Protein AF-A0A932A5A0-F1 (afdb_monomer_lite)

Structure (mmCIF, N/CA/C/O backbone):
data_AF-A0A932A5A0-F1
#
_entry.id   AF-A0A932A5A0-F1
#
loop_
_atom_site.group_PDB
_atom_site.id
_atom_site.type_symbol
_atom_site.label_atom_id
_atom_site.label_alt_id
_atom_site.label_comp_id
_atom_site.label_asym_id
_atom_site.label_entity_id
_atom_site.label_seq_id
_atom_site.pdbx_PDB_ins_code
_atom_site.Cartn_x
_atom_site.Cartn_y
_atom_site.Cartn_z
_atom_site.occupancy
_atom_site.B_iso_or_equiv
_atom_site.auth_seq_id
_atom_site.auth_comp_id
_atom_site.auth_asym_id
_atom_site.auth_atom_id
_atom_site.pdbx_PDB_model_num
ATOM 1 N N . MET A 1 1 ? 0.356 -10.708 10.926 1.00 47.56 1 MET A N 1
ATOM 2 C CA . MET A 1 1 ? -0.670 -10.478 9.879 1.00 47.56 1 MET A CA 1
ATOM 3 C C . MET A 1 1 ? -2.000 -11.200 10.121 1.00 47.56 1 MET A C 1
ATOM 5 O O . MET A 1 1 ? -3.021 -10.603 9.826 1.00 47.56 1 MET A O 1
ATOM 9 N N . LYS A 1 2 ? -2.048 -12.402 10.728 1.00 44.28 2 LYS A N 1
ATOM 10 C CA . LYS A 1 2 ? -3.295 -13.175 10.979 1.00 44.28 2 LYS A CA 1
ATOM 11 C C . LYS A 1 2 ? -4.363 -12.531 11.901 1.00 44.28 2 LYS A C 1
ATOM 13 O O . LYS A 1 2 ? -5.378 -13.164 12.152 1.00 44.28 2 LYS A O 1
ATOM 18 N N . ARG A 1 3 ? -4.156 -11.314 12.423 1.00 61.91 3 ARG A N 1
ATOM 19 C CA . ARG A 1 3 ? -5.074 -10.666 13.384 1.00 61.91 3 ARG A CA 1
ATOM 20 C C . ARG A 1 3 ? -6.010 -9.623 12.771 1.00 61.91 3 ARG A C 1
ATOM 22 O O . ARG A 1 3 ? -7.095 -9.451 13.297 1.00 61.91 3 ARG A O 1
ATOM 29 N N . ILE A 1 4 ? -5.654 -8.989 11.650 1.00 74.75 4 ILE A N 1
ATOM 30 C CA . ILE A 1 4 ? -6.490 -7.914 11.088 1.00 74.75 4 ILE A CA 1
ATOM 31 C C . ILE A 1 4 ? -7.761 -8.442 10.411 1.00 74.75 4 ILE A C 1
ATOM 33 O O . ILE A 1 4 ? -8.813 -7.829 10.519 1.00 74.75 4 ILE A O 1
ATOM 37 N N . VAL A 1 5 ? -7.687 -9.597 9.744 1.00 74.69 5 VAL A N 1
ATOM 38 C CA . VAL A 1 5 ? -8.834 -10.167 9.016 1.00 74.69 5 VAL A CA 1
ATOM 39 C C . VAL A 1 5 ? -9.977 -10.552 9.965 1.00 74.69 5 VAL A C 1
ATOM 41 O O . VAL A 1 5 ? -11.106 -10.149 9.696 1.00 74.69 5 VAL A O 1
ATOM 44 N N . PRO A 1 6 ? -9.726 -11.254 11.093 1.00 75.50 6 PRO A N 1
ATOM 45 C CA . PRO A 1 6 ? -10.765 -11.492 12.093 1.00 75.50 6 PRO A CA 1
ATOM 46 C C . PRO A 1 6 ? -11.366 -10.203 12.656 1.00 75.50 6 PRO A C 1
ATOM 48 O O . PRO A 1 6 ? -12.583 -10.124 12.769 1.00 75.50 6 PRO A O 1
ATOM 51 N N . LEU A 1 7 ? -10.537 -9.190 12.946 1.00 78.06 7 LEU A N 1
ATOM 52 C CA . LEU A 1 7 ? -11.011 -7.903 13.459 1.00 78.06 7 LEU A CA 1
ATOM 53 C C . LEU A 1 7 ? -11.941 -7.237 12.446 1.00 78.06 7 LEU A C 1
ATOM 55 O O . LEU A 1 7 ? -13.114 -7.037 12.727 1.00 78.06 7 LEU A O 1
ATOM 59 N N . LEU A 1 8 ? -11.470 -6.995 11.222 1.00 81.12 8 LEU A N 1
ATOM 60 C CA . LEU A 1 8 ? -12.246 -6.288 10.202 1.00 81.12 8 LEU A CA 1
ATOM 61 C C . LEU A 1 8 ? -13.529 -7.025 9.771 1.00 81.12 8 LEU A C 1
ATOM 63 O O . LEU A 1 8 ? -14.416 -6.385 9.202 1.00 81.12 8 LEU A O 1
ATOM 67 N N . ASN A 1 9 ? -13.647 -8.332 10.026 1.00 80.12 9 ASN A N 1
ATOM 68 C CA . ASN A 1 9 ? -14.864 -9.111 9.775 1.00 80.12 9 ASN A CA 1
ATOM 69 C C . ASN A 1 9 ? -15.941 -8.956 10.860 1.00 80.12 9 ASN A C 1
ATOM 71 O O . ASN A 1 9 ? -17.089 -9.321 10.605 1.00 80.12 9 ASN A O 1
ATOM 75 N N . ASN A 1 10 ? -15.620 -8.397 12.029 1.00 77.38 10 ASN A N 1
ATOM 76 C CA . ASN A 1 10 ? -16.625 -8.129 13.052 1.00 77.38 10 ASN A CA 1
ATOM 77 C C . ASN A 1 10 ? -17.622 -7.058 12.581 1.00 77.38 10 ASN A C 1
ATOM 79 O O . ASN A 1 10 ? -17.273 -6.091 11.890 1.00 77.38 10 ASN A O 1
ATOM 83 N N . THR A 1 11 ? -18.889 -7.257 12.947 1.00 68.38 11 THR A N 1
ATOM 84 C CA . THR A 1 11 ? -19.993 -6.326 12.670 1.00 68.38 11 THR A CA 1
ATOM 85 C C . THR A 1 11 ? -19.933 -5.086 13.552 1.00 68.38 11 THR A C 1
ATOM 87 O O . THR A 1 11 ? -20.318 -4.010 13.107 1.00 68.38 11 THR A O 1
ATOM 90 N N . GLU A 1 12 ? -19.402 -5.226 14.766 1.00 79.88 12 GLU A N 1
ATOM 91 C CA . GLU A 1 12 ? -19.165 -4.133 15.704 1.00 79.88 12 GLU A CA 1
ATOM 92 C C . GLU A 1 12 ? -17.700 -4.171 16.141 1.00 79.88 12 GLU A C 1
ATOM 94 O O . GLU A 1 12 ? -17.228 -5.178 16.668 1.00 79.88 12 GLU A O 1
ATOM 99 N N . LEU A 1 13 ? -16.973 -3.087 15.872 1.00 82.38 13 LEU A N 1
ATOM 100 C CA . LEU A 1 13 ? -15.586 -2.913 16.288 1.00 82.38 13 LEU A CA 1
ATOM 101 C C . LEU A 1 13 ? -15.539 -2.031 17.531 1.00 82.38 13 LEU A C 1
ATOM 103 O O . LEU A 1 13 ? -16.124 -0.945 17.553 1.00 82.38 13 LEU A O 1
ATOM 107 N N . THR A 1 14 ? -14.812 -2.474 18.552 1.00 84.12 14 THR A N 1
ATOM 108 C CA . THR A 1 14 ? -14.466 -1.605 19.677 1.00 84.12 14 THR A CA 1
ATOM 109 C C . THR A 1 14 ? -13.405 -0.581 19.257 1.00 84.12 14 THR A C 1
ATOM 111 O O . THR A 1 14 ? -12.731 -0.733 18.239 1.00 84.12 14 THR A O 1
ATOM 114 N N . GLU A 1 15 ? -13.219 0.476 20.053 1.00 79.44 15 GLU A N 1
ATOM 115 C CA . GLU A 1 15 ? -12.146 1.462 19.833 1.00 79.44 15 GLU A CA 1
ATOM 116 C C . GLU A 1 15 ? -10.760 0.786 19.778 1.00 79.44 15 GLU A C 1
ATOM 118 O O . GLU A 1 15 ? -9.928 1.145 18.948 1.00 79.44 15 GLU A O 1
ATOM 123 N N . GLU A 1 16 ? -10.537 -0.234 20.611 1.00 81.56 16 GLU A N 1
ATOM 124 C CA . GLU A 1 16 ? -9.305 -1.030 20.627 1.00 81.56 16 GLU A CA 1
ATOM 125 C C . GLU A 1 16 ? -9.131 -1.828 19.328 1.00 81.56 16 GLU A C 1
ATOM 127 O O . GLU A 1 16 ? -8.065 -1.769 18.716 1.00 81.56 16 GLU A O 1
ATOM 132 N N . ASP A 1 17 ? -10.195 -2.469 18.833 1.00 84.19 17 ASP A N 1
ATOM 133 C CA . ASP A 1 17 ? -10.149 -3.205 17.564 1.00 84.19 17 ASP A CA 1
ATOM 134 C C . ASP A 1 17 ? -9.846 -2.285 16.370 1.00 84.19 17 ASP A C 1
ATOM 136 O O . ASP A 1 17 ? -9.133 -2.671 15.436 1.00 84.19 17 ASP A O 1
ATOM 140 N N . ILE A 1 18 ? -10.378 -1.056 16.389 1.00 86.12 18 ILE A N 1
ATOM 141 C CA . ILE A 1 18 ? -10.114 -0.047 15.357 1.00 86.12 18 ILE A CA 1
ATOM 142 C C . ILE A 1 18 ? -8.641 0.363 15.388 1.00 86.12 18 ILE A C 1
ATOM 144 O O . ILE A 1 18 ? -7.982 0.374 14.346 1.00 86.12 18 ILE A O 1
ATOM 148 N N . VAL A 1 19 ? -8.110 0.678 16.569 1.00 84.25 19 VAL A N 1
ATOM 149 C CA . VAL A 1 19 ? -6.699 1.044 16.756 1.00 84.25 19 VAL A CA 1
ATOM 150 C C . VAL A 1 19 ? -5.777 -0.076 16.277 1.00 84.25 19 VAL A C 1
ATOM 152 O O . VAL A 1 19 ? -4.862 0.174 15.486 1.00 84.25 19 VAL A O 1
ATOM 155 N N . ASP A 1 20 ? -6.043 -1.313 16.692 1.00 84.44 20 ASP A N 1
ATOM 156 C CA . ASP A 1 20 ? -5.257 -2.483 16.302 1.00 84.44 20 ASP A CA 1
ATOM 157 C C . ASP A 1 20 ? -5.305 -2.725 14.791 1.00 84.44 20 ASP A C 1
ATOM 159 O O . ASP A 1 20 ? -4.286 -3.061 14.169 1.00 84.44 20 ASP A O 1
ATOM 163 N N . SER A 1 21 ? -6.467 -2.497 14.175 1.00 88.62 21 SER A N 1
ATOM 164 C CA . SER A 1 21 ? -6.633 -2.563 12.723 1.00 88.62 21 SER A CA 1
ATOM 165 C C . SER A 1 21 ? -5.807 -1.487 12.018 1.00 88.62 21 SER A C 1
ATOM 167 O O . SER A 1 21 ? -5.066 -1.797 11.082 1.00 88.62 21 SER A O 1
ATOM 169 N N . LEU A 1 22 ? -5.857 -0.241 12.495 1.00 88.94 22 LEU A N 1
ATOM 170 C CA . LEU A 1 22 ? -5.085 0.869 11.937 1.00 88.94 22 LEU A CA 1
ATOM 171 C C . LEU A 1 22 ? -3.573 0.627 12.027 1.00 88.94 22 LEU A C 1
ATOM 173 O O . LEU A 1 22 ? -2.863 0.810 11.034 1.00 88.94 22 LEU A O 1
ATOM 177 N N . ILE A 1 23 ? -3.070 0.188 13.183 1.00 87.50 23 ILE A N 1
ATOM 178 C CA . ILE A 1 23 ? -1.650 -0.152 13.366 1.00 87.50 23 ILE A CA 1
ATOM 179 C C . ILE A 1 23 ? -1.263 -1.299 12.427 1.00 87.50 23 ILE A C 1
ATOM 181 O O . ILE A 1 23 ? -0.230 -1.235 11.755 1.00 87.50 23 ILE A O 1
ATOM 185 N N . SER A 1 24 ? -2.109 -2.325 12.330 1.00 88.94 24 SER A N 1
ATOM 186 C CA . SER A 1 24 ? -1.862 -3.480 11.467 1.00 88.94 24 SER A CA 1
ATOM 187 C C . SER A 1 24 ? -1.765 -3.097 9.987 1.00 88.94 24 SER A C 1
ATOM 189 O O . SER A 1 24 ? -0.856 -3.583 9.313 1.00 88.94 24 SER A O 1
ATOM 191 N N . LEU A 1 25 ? -2.626 -2.202 9.483 1.00 91.00 25 LEU A N 1
ATOM 192 C CA . LEU A 1 25 ? -2.541 -1.694 8.102 1.00 91.00 25 LEU A CA 1
AT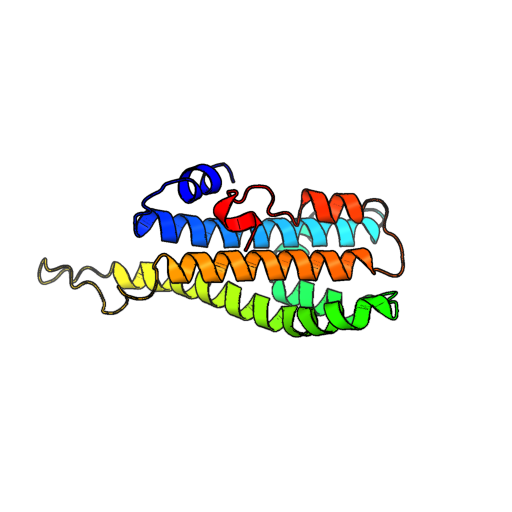OM 193 C C . LEU A 1 25 ? -1.193 -1.020 7.828 1.00 91.00 25 LEU A C 1
ATOM 195 O O . LEU A 1 25 ? -0.574 -1.261 6.792 1.00 91.00 25 LEU A O 1
ATOM 199 N N . HIS A 1 26 ? -0.708 -0.214 8.775 1.00 90.69 26 HIS A N 1
ATOM 200 C CA . HIS A 1 26 ? 0.580 0.462 8.643 1.00 90.69 26 HIS A CA 1
ATOM 201 C C . HIS A 1 26 ? 1.749 -0.518 8.617 1.00 90.69 26 HIS A C 1
ATOM 203 O O . HIS A 1 26 ? 2.624 -0.393 7.763 1.00 90.69 26 HIS A O 1
ATOM 209 N N . LEU A 1 27 ? 1.747 -1.507 9.513 1.00 89.12 27 LEU A N 1
ATOM 210 C CA . LEU A 1 27 ? 2.784 -2.539 9.552 1.00 89.12 27 LEU A CA 1
ATOM 211 C C . LEU A 1 27 ? 2.807 -3.372 8.269 1.00 89.12 27 LEU A C 1
ATOM 213 O O . LEU A 1 27 ? 3.889 -3.685 7.771 1.00 89.12 27 LEU A O 1
ATOM 217 N N . ILE A 1 28 ? 1.633 -3.722 7.736 1.00 90.81 28 ILE A N 1
ATOM 218 C CA . ILE A 1 28 ? 1.514 -4.454 6.470 1.00 90.81 28 ILE A CA 1
ATOM 219 C C . ILE A 1 28 ? 2.091 -3.620 5.327 1.00 90.81 28 ILE A C 1
ATOM 221 O O . ILE A 1 28 ? 2.949 -4.127 4.606 1.00 90.81 28 ILE A O 1
ATOM 225 N N . LEU A 1 29 ? 1.692 -2.347 5.198 1.00 92.06 29 LEU A N 1
ATOM 226 C CA . LEU A 1 29 ? 2.212 -1.474 4.144 1.00 92.06 29 LEU A CA 1
ATOM 227 C C . LEU A 1 29 ? 3.732 -1.327 4.243 1.00 92.06 29 LEU A C 1
ATOM 229 O O . LEU A 1 29 ? 4.439 -1.515 3.261 1.00 92.06 29 LEU A O 1
ATOM 233 N N . GLU A 1 30 ? 4.241 -1.003 5.429 1.00 90.56 30 GLU A N 1
ATOM 234 C CA . GLU A 1 30 ? 5.667 -0.769 5.658 1.00 90.56 30 GLU A CA 1
ATOM 235 C C . GLU A 1 30 ? 6.500 -2.023 5.365 1.00 90.56 30 GLU A C 1
ATOM 237 O O . GLU A 1 30 ? 7.514 -1.946 4.670 1.00 90.56 30 GLU A O 1
ATOM 242 N N . SER A 1 31 ? 6.037 -3.189 5.824 1.00 89.12 31 SER A N 1
ATOM 243 C CA . SER A 1 31 ? 6.703 -4.469 5.557 1.00 89.12 31 SER A CA 1
ATOM 244 C C . SER A 1 31 ? 6.683 -4.817 4.069 1.00 89.12 31 SER A C 1
ATOM 246 O O . SER A 1 31 ? 7.713 -5.214 3.528 1.00 89.12 31 SER A O 1
ATOM 248 N N . GLY A 1 32 ? 5.537 -4.636 3.404 1.00 89.56 32 GLY A N 1
ATOM 249 C CA . GLY A 1 32 ? 5.372 -4.893 1.973 1.00 89.56 32 GLY A CA 1
ATOM 250 C C . GLY A 1 32 ? 6.257 -3.993 1.113 1.00 89.56 32 GLY A C 1
ATOM 251 O O . GLY A 1 32 ? 7.009 -4.476 0.269 1.00 89.56 32 GLY A O 1
ATOM 252 N N . MET A 1 33 ? 6.263 -2.689 1.395 1.00 90.88 33 MET A N 1
ATOM 253 C CA . MET A 1 33 ? 7.123 -1.718 0.711 1.00 90.88 33 MET A CA 1
ATOM 254 C C . MET A 1 33 ? 8.609 -2.024 0.924 1.00 90.88 33 MET A C 1
ATOM 256 O O . MET A 1 33 ? 9.390 -1.977 -0.023 1.00 90.88 33 MET A O 1
ATOM 260 N N . ASN A 1 34 ? 9.020 -2.367 2.149 1.00 89.38 34 ASN A N 1
ATOM 261 C CA . ASN A 1 34 ? 10.411 -2.730 2.424 1.00 89.38 34 ASN A CA 1
ATOM 262 C C . ASN A 1 34 ? 10.823 -4.009 1.690 1.00 89.38 34 ASN A C 1
ATOM 264 O O . ASN A 1 34 ? 11.900 -4.037 1.097 1.00 89.38 34 ASN A O 1
ATOM 268 N N . ALA A 1 35 ? 9.973 -5.038 1.685 1.00 87.25 35 ALA A N 1
ATOM 269 C CA . ALA A 1 35 ? 10.228 -6.261 0.932 1.00 87.25 35 ALA A CA 1
ATOM 270 C C . ALA A 1 35 ? 10.365 -5.973 -0.571 1.00 87.25 35 ALA A C 1
ATOM 272 O O . ALA A 1 35 ? 11.349 -6.392 -1.177 1.00 87.25 35 ALA A O 1
ATOM 273 N N . PHE A 1 36 ? 9.462 -5.165 -1.137 1.00 88.06 36 PHE A N 1
ATOM 274 C CA . PHE A 1 36 ? 9.555 -4.708 -2.523 1.00 88.06 36 PHE A CA 1
ATOM 275 C C . PHE A 1 36 ? 10.908 -4.044 -2.824 1.00 88.06 36 PHE A C 1
ATOM 277 O O . PHE A 1 36 ? 11.588 -4.444 -3.766 1.00 88.06 36 PHE A O 1
ATOM 284 N N . PHE A 1 37 ? 11.345 -3.073 -2.015 1.00 87.75 37 PHE A N 1
ATOM 285 C CA . PHE A 1 37 ? 12.619 -2.392 -2.266 1.00 87.75 37 PHE A CA 1
ATOM 286 C C . PHE A 1 37 ? 13.837 -3.309 -2.107 1.00 87.75 37 PHE A C 1
ATOM 288 O O . PHE A 1 37 ? 14.825 -3.120 -2.816 1.00 87.75 37 PHE A O 1
ATOM 295 N N . ARG A 1 38 ? 13.796 -4.298 -1.205 1.00 85.56 38 ARG A N 1
ATOM 296 C CA . ARG A 1 38 ? 14.886 -5.281 -1.077 1.00 85.56 38 ARG A CA 1
ATOM 297 C C . ARG A 1 38 ? 15.034 -6.104 -2.347 1.00 85.56 38 ARG A C 1
ATOM 299 O O . ARG A 1 38 ? 16.152 -6.259 -2.830 1.00 85.56 38 ARG A O 1
ATOM 306 N N . GLU A 1 39 ? 13.927 -6.588 -2.899 1.00 82.88 39 GLU A N 1
ATOM 307 C CA . GLU A 1 39 ? 13.955 -7.335 -4.158 1.00 82.88 39 GLU A CA 1
ATOM 308 C C . GLU A 1 39 ? 14.384 -6.436 -5.325 1.00 82.88 39 GLU A C 1
ATOM 310 O O . GLU A 1 39 ? 15.240 -6.819 -6.116 1.00 82.88 39 GLU A O 1
ATOM 315 N N . LEU A 1 40 ? 13.929 -5.179 -5.347 1.00 81.12 40 LEU A N 1
ATOM 316 C CA . LEU A 1 40 ? 14.357 -4.190 -6.339 1.00 81.12 40 LEU A CA 1
ATOM 317 C C . LEU A 1 40 ? 15.884 -3.979 -6.355 1.00 81.12 40 LEU A C 1
ATOM 319 O O . LEU A 1 40 ? 16.472 -3.820 -7.425 1.00 81.12 40 LEU A O 1
ATOM 323 N N . VAL A 1 41 ? 16.519 -3.966 -5.177 1.00 81.06 41 VAL A N 1
ATOM 324 C CA . VAL A 1 41 ? 17.982 -3.863 -5.017 1.00 81.06 41 VAL A CA 1
ATOM 325 C C . VAL A 1 41 ? 18.681 -5.179 -5.356 1.00 81.06 41 VAL A C 1
ATOM 327 O O . VAL A 1 41 ? 19.764 -5.156 -5.949 1.00 81.06 41 VAL A O 1
ATOM 330 N N . ARG A 1 42 ? 18.077 -6.320 -5.002 1.00 79.25 42 ARG A N 1
ATOM 331 C CA . ARG A 1 42 ? 18.602 -7.653 -5.321 1.00 79.25 42 ARG A CA 1
ATOM 332 C C . ARG A 1 42 ? 18.716 -7.858 -6.826 1.00 79.25 42 ARG A C 1
ATOM 334 O O . ARG A 1 42 ? 19.754 -8.322 -7.280 1.00 79.25 42 ARG A O 1
ATOM 341 N N . ASP A 1 43 ? 17.734 -7.393 -7.589 1.00 73.44 43 ASP A N 1
ATOM 342 C CA . ASP A 1 43 ? 17.766 -7.428 -9.054 1.00 73.44 43 ASP A CA 1
ATOM 343 C C . ASP A 1 43 ? 18.873 -6.549 -9.668 1.00 73.44 43 ASP A C 1
ATOM 345 O O . ASP A 1 43 ? 19.131 -6.630 -10.865 1.00 73.44 43 ASP A O 1
ATOM 349 N N . HIS A 1 44 ? 19.492 -5.646 -8.898 1.00 67.25 44 HIS A N 1
ATOM 350 C CA . HIS A 1 44 ? 20.504 -4.686 -9.378 1.00 67.25 44 HIS A CA 1
ATOM 351 C C . HIS A 1 44 ? 21.923 -4.996 -8.914 1.00 67.25 44 HIS A C 1
ATOM 353 O O . HIS A 1 44 ? 22.877 -4.415 -9.429 1.00 67.25 44 HIS A O 1
ATOM 359 N N . SER A 1 45 ? 22.077 -5.894 -7.944 1.00 61.44 45 SER A N 1
ATOM 360 C CA . SER A 1 45 ? 23.351 -6.133 -7.273 1.00 61.44 45 SER A CA 1
ATOM 361 C C . SER A 1 45 ? 23.715 -7.605 -7.403 1.00 61.44 45 SER A C 1
ATOM 363 O O . SER A 1 45 ? 22.952 -8.466 -6.985 1.00 61.44 45 SER A O 1
ATOM 365 N N . PHE A 1 46 ? 24.903 -7.915 -7.926 1.00 53.31 46 PHE A N 1
ATOM 366 C CA . PHE A 1 46 ? 25.337 -9.300 -8.182 1.00 53.31 46 PHE A CA 1
ATOM 367 C C . PHE A 1 46 ? 25.571 -10.154 -6.914 1.00 53.31 46 PHE A C 1
ATOM 369 O O . PHE A 1 46 ? 25.917 -11.324 -7.011 1.00 53.31 46 PHE A O 1
ATOM 376 N N . SER A 1 47 ? 25.395 -9.580 -5.724 1.00 58.16 47 SER A N 1
ATOM 377 C CA . SER A 1 47 ? 25.340 -10.247 -4.418 1.00 58.16 47 SER A CA 1
ATOM 378 C C . SER A 1 47 ? 25.134 -9.146 -3.374 1.00 58.16 47 SER A C 1
ATOM 380 O O . SER A 1 47 ? 26.123 -8.611 -2.866 1.00 58.16 47 SER A O 1
ATOM 382 N N . PRO A 1 48 ? 23.895 -8.707 -3.092 1.00 62.91 48 PRO A N 1
ATOM 383 C CA . PRO A 1 48 ? 23.687 -7.680 -2.082 1.00 62.91 48 PRO A CA 1
ATOM 384 C C . PRO A 1 48 ? 24.117 -8.229 -0.717 1.00 62.91 48 PRO A C 1
ATOM 386 O O . PRO A 1 48 ? 23.578 -9.228 -0.243 1.00 62.91 48 PRO A O 1
ATOM 389 N N . ASP A 1 49 ? 25.100 -7.579 -0.097 1.00 72.75 49 ASP A N 1
ATOM 390 C CA . ASP A 1 49 ? 25.488 -7.842 1.287 1.00 72.75 49 ASP A CA 1
ATOM 391 C C . ASP A 1 49 ? 24.259 -7.673 2.205 1.00 72.75 49 ASP A C 1
ATOM 393 O O . ASP A 1 49 ? 23.428 -6.783 1.992 1.00 72.75 49 ASP A O 1
ATOM 397 N N . LEU A 1 50 ? 24.134 -8.503 3.245 1.00 74.00 50 LEU A N 1
ATOM 398 C CA . LEU A 1 50 ? 23.092 -8.360 4.269 1.00 74.00 50 LEU A CA 1
ATOM 399 C C . LEU A 1 50 ? 23.096 -6.956 4.883 1.00 74.00 50 LEU A C 1
ATOM 401 O O . LEU A 1 50 ? 22.037 -6.440 5.255 1.00 74.00 50 LEU A O 1
ATOM 405 N N . ASP A 1 51 ? 24.264 -6.319 4.956 1.00 79.56 51 ASP A N 1
ATOM 406 C CA . ASP A 1 51 ? 24.373 -4.952 5.446 1.00 79.56 51 ASP A CA 1
ATOM 407 C C . ASP A 1 51 ? 23.692 -3.941 4.514 1.00 79.56 51 ASP A C 1
ATOM 409 O O . ASP A 1 51 ? 23.095 -2.986 5.011 1.00 79.56 51 ASP A O 1
ATOM 413 N N . ILE A 1 52 ? 23.640 -4.169 3.196 1.00 81.00 52 ILE A N 1
ATOM 414 C CA . ILE A 1 52 ? 22.883 -3.307 2.269 1.00 81.00 52 ILE A CA 1
ATOM 415 C C . ILE A 1 52 ? 21.391 -3.340 2.610 1.00 81.00 52 ILE A C 1
ATOM 417 O O . ILE A 1 52 ? 20.748 -2.292 2.631 1.00 81.00 52 ILE A O 1
ATOM 421 N N . PHE A 1 53 ? 20.830 -4.508 2.940 1.00 82.69 53 PHE A N 1
ATOM 422 C CA . PHE A 1 53 ? 19.417 -4.594 3.319 1.00 82.69 53 PHE A CA 1
ATOM 423 C C . PHE A 1 53 ? 19.123 -3.933 4.664 1.00 82.69 53 PHE A C 1
ATOM 425 O O . PHE A 1 53 ? 18.094 -3.273 4.782 1.00 82.69 53 PHE A O 1
ATOM 432 N N . LYS A 1 54 ? 20.030 -4.017 5.646 1.00 82.69 54 LYS A N 1
ATOM 433 C CA . LYS A 1 54 ? 19.876 -3.280 6.914 1.00 82.69 54 LYS A CA 1
ATOM 434 C C . LYS A 1 54 ? 19.891 -1.767 6.699 1.00 82.69 54 LYS A C 1
ATOM 436 O O . LYS A 1 54 ? 19.065 -1.058 7.273 1.00 82.69 54 LYS A O 1
ATOM 441 N N . HIS A 1 55 ? 20.805 -1.271 5.862 1.00 83.88 55 HIS A N 1
ATOM 442 C CA . HIS A 1 55 ? 20.846 0.146 5.497 1.00 83.88 55 HIS A CA 1
ATOM 443 C C . HIS A 1 55 ? 19.600 0.555 4.719 1.00 83.88 55 HIS A C 1
ATOM 445 O O . HIS A 1 55 ? 19.036 1.612 4.976 1.00 83.88 55 HIS A O 1
ATOM 451 N N . LEU A 1 56 ? 19.129 -0.291 3.804 1.00 85.75 56 LEU A N 1
ATOM 452 C CA . LEU A 1 56 ? 17.887 -0.038 3.098 1.00 85.75 56 LEU A CA 1
ATOM 453 C C . LEU A 1 56 ? 16.732 0.057 4.095 1.00 85.75 56 LEU A C 1
ATOM 455 O O . LEU A 1 56 ? 16.013 1.042 4.079 1.00 85.75 56 LEU A O 1
ATOM 459 N N . ASP A 1 57 ? 16.556 -0.911 4.990 1.00 86.25 57 ASP A N 1
ATOM 460 C CA . ASP A 1 57 ? 15.467 -0.933 5.973 1.00 86.25 57 ASP A CA 1
ATOM 461 C C . ASP A 1 57 ? 15.461 0.265 6.927 1.00 86.25 57 ASP A C 1
ATOM 463 O O . ASP A 1 57 ? 14.382 0.685 7.343 1.00 86.25 57 ASP A O 1
ATOM 467 N N . SER A 1 58 ? 16.628 0.836 7.243 1.00 86.88 58 SER A N 1
ATOM 468 C CA . SER A 1 58 ? 16.725 2.025 8.099 1.00 86.88 58 SER A CA 1
ATOM 469 C C . SER A 1 58 ? 16.218 3.300 7.417 1.00 86.88 58 SER A C 1
ATOM 471 O O . SER A 1 58 ? 15.794 4.241 8.093 1.00 86.88 58 SER A O 1
ATOM 473 N N . ILE A 1 59 ? 16.201 3.330 6.081 1.00 88.94 59 ILE A N 1
ATOM 474 C CA . ILE A 1 59 ? 15.596 4.422 5.325 1.00 88.94 59 ILE A CA 1
ATOM 475 C C . ILE A 1 59 ? 14.073 4.310 5.445 1.00 88.94 59 ILE A C 1
ATOM 477 O O . ILE A 1 59 ? 13.471 3.243 5.312 1.00 88.94 59 ILE A O 1
ATOM 481 N N . ASN A 1 60 ? 13.416 5.443 5.654 1.00 88.50 60 ASN A N 1
ATOM 482 C CA . ASN A 1 60 ? 11.963 5.523 5.668 1.00 88.50 60 ASN A CA 1
ATOM 483 C C . ASN A 1 60 ? 11.383 5.178 4.281 1.00 88.50 60 ASN A C 1
ATOM 485 O O . ASN A 1 60 ? 11.819 5.701 3.254 1.00 88.50 60 ASN A O 1
ATOM 489 N N . PHE A 1 61 ? 10.363 4.316 4.245 1.00 87.62 61 PHE A N 1
ATOM 490 C CA . PHE A 1 61 ? 9.781 3.820 2.995 1.00 87.62 61 PHE A CA 1
ATOM 491 C C . PHE A 1 61 ? 9.213 4.936 2.097 1.00 87.62 61 PHE A C 1
ATOM 493 O O . PHE A 1 61 ? 9.214 4.785 0.878 1.00 87.62 61 PHE A O 1
ATOM 500 N N . ILE A 1 62 ? 8.773 6.072 2.658 1.00 92.38 62 ILE A N 1
ATOM 501 C CA . ILE A 1 62 ? 8.308 7.227 1.865 1.00 92.38 62 ILE A CA 1
ATOM 502 C C . ILE A 1 62 ? 9.454 7.809 1.034 1.00 92.38 62 ILE A C 1
ATOM 504 O O . ILE A 1 62 ? 9.256 8.174 -0.126 1.00 92.38 62 ILE A O 1
ATOM 508 N N . ASP A 1 63 ? 10.652 7.873 1.611 1.00 92.31 63 ASP A N 1
ATOM 509 C CA . ASP A 1 63 ? 11.822 8.438 0.943 1.00 92.31 63 ASP A CA 1
ATOM 510 C C . ASP A 1 63 ? 12.304 7.481 -0.152 1.00 92.31 63 ASP A C 1
ATOM 512 O O . ASP A 1 63 ? 12.511 7.911 -1.284 1.00 92.31 63 ASP A O 1
ATOM 516 N N . LYS A 1 64 ? 12.325 6.166 0.125 1.00 92.25 64 LYS A N 1
ATOM 517 C CA . LYS A 1 64 ? 12.567 5.132 -0.903 1.00 92.25 64 LYS A CA 1
ATOM 518 C C . LYS A 1 64 ? 11.576 5.231 -2.056 1.00 92.25 64 LYS A C 1
ATOM 520 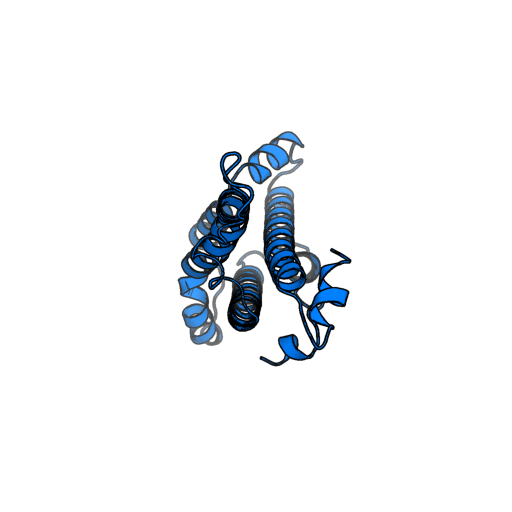O O . LYS A 1 64 ? 11.969 5.167 -3.214 1.00 92.25 64 LYS A O 1
ATOM 525 N N . THR A 1 65 ? 10.294 5.416 -1.737 1.00 93.19 65 THR A N 1
ATOM 526 C CA . THR A 1 65 ? 9.240 5.556 -2.750 1.00 93.19 65 THR A CA 1
ATOM 527 C C . THR A 1 65 ? 9.438 6.813 -3.576 1.00 93.19 65 THR A C 1
ATOM 529 O O . THR A 1 65 ? 9.282 6.775 -4.788 1.00 93.19 65 THR A O 1
ATOM 532 N N . SER A 1 66 ? 9.829 7.919 -2.945 1.00 93.50 66 SER A N 1
ATOM 533 C CA . SER A 1 66 ? 10.123 9.160 -3.661 1.00 93.50 66 SER A CA 1
ATOM 534 C C . SER A 1 66 ? 11.279 8.953 -4.636 1.00 93.50 66 SER A C 1
ATOM 536 O O . SER A 1 66 ? 11.128 9.250 -5.814 1.00 93.50 66 SER A O 1
ATOM 538 N N . VAL A 1 67 ? 12.393 8.373 -4.176 1.00 91.31 67 VAL A N 1
ATOM 539 C CA . VAL A 1 67 ? 13.530 8.036 -5.046 1.00 91.31 67 VAL A CA 1
ATOM 540 C C . VAL A 1 67 ? 13.065 7.155 -6.203 1.00 91.31 67 VAL A C 1
ATOM 542 O O . VAL A 1 67 ? 13.260 7.525 -7.351 1.00 91.31 67 VAL A O 1
ATOM 545 N N . PHE A 1 68 ? 12.349 6.068 -5.922 1.00 90.56 68 PHE A N 1
ATOM 546 C CA . PHE A 1 68 ? 11.814 5.174 -6.947 1.00 90.56 68 PHE A CA 1
ATOM 547 C C . PHE A 1 68 ? 10.997 5.898 -8.028 1.00 90.56 68 PHE A C 1
ATOM 549 O O . PHE A 1 68 ? 11.274 5.726 -9.211 1.00 90.56 68 PHE A O 1
ATOM 556 N N . LEU A 1 69 ? 10.040 6.746 -7.641 1.00 91.50 69 LEU A N 1
ATOM 557 C CA . LEU A 1 69 ? 9.181 7.458 -8.594 1.00 91.50 69 LEU A CA 1
ATOM 558 C C . LEU A 1 69 ? 9.925 8.502 -9.437 1.00 91.50 69 LEU A C 1
ATOM 560 O O . LEU A 1 69 ? 9.453 8.840 -10.520 1.00 91.50 69 LEU A O 1
ATOM 564 N N . TYR A 1 70 ? 11.045 9.036 -8.947 1.00 89.06 70 TYR A N 1
ATOM 565 C CA . TYR A 1 70 ? 11.786 10.099 -9.631 1.00 89.06 70 TYR A CA 1
ATOM 566 C C . TYR A 1 70 ? 13.055 9.623 -10.345 1.00 89.06 70 TYR A C 1
ATOM 568 O O . TYR A 1 70 ? 13.543 10.342 -11.213 1.00 89.06 70 TYR A O 1
ATOM 576 N N . THR A 1 71 ? 13.604 8.453 -10.003 1.00 88.31 71 THR A N 1
ATOM 577 C CA . THR A 1 71 ? 14.865 7.963 -10.589 1.00 88.31 71 THR A CA 1
ATOM 578 C C . THR A 1 71 ? 14.692 6.810 -11.568 1.00 88.31 71 THR A C 1
ATOM 580 O O . THR A 1 71 ? 15.637 6.492 -12.284 1.00 88.31 71 THR A O 1
ATOM 583 N N . PHE A 1 72 ? 13.535 6.148 -11.589 1.00 87.38 72 PHE A N 1
ATOM 584 C CA . PHE A 1 72 ? 13.287 5.030 -12.496 1.00 87.38 72 PHE A CA 1
ATOM 585 C C . PHE A 1 72 ? 12.625 5.521 -13.782 1.00 87.38 72 PHE A C 1
ATOM 587 O O . PHE A 1 72 ? 11.839 6.467 -13.774 1.00 87.38 72 PHE A O 1
ATOM 594 N N . ASN A 1 73 ? 12.941 4.849 -14.889 1.00 88.94 73 ASN A N 1
ATOM 595 C CA . ASN A 1 73 ? 12.277 5.076 -16.166 1.00 88.94 73 ASN A CA 1
ATOM 596 C C . ASN A 1 73 ? 10.999 4.239 -16.239 1.00 88.94 73 ASN A C 1
ATOM 598 O O . ASN A 1 73 ? 11.007 3.050 -15.899 1.00 88.94 73 ASN A O 1
ATOM 602 N N . PHE A 1 74 ? 9.927 4.868 -16.715 1.00 90.50 74 PHE A N 1
ATOM 603 C CA . PHE A 1 74 ? 8.619 4.249 -16.857 1.00 90.50 74 PHE A CA 1
ATOM 604 C C . PHE A 1 74 ? 8.110 4.373 -18.298 1.00 90.50 74 PHE A C 1
ATOM 606 O O . PHE A 1 74 ? 8.087 5.476 -18.848 1.00 90.50 74 PHE A O 1
ATOM 613 N N . ASP A 1 75 ? 7.651 3.263 -18.869 1.00 90.75 75 ASP A N 1
ATOM 614 C CA . ASP A 1 75 ? 7.085 3.164 -20.215 1.00 90.75 75 ASP A CA 1
ATOM 615 C C . ASP A 1 75 ? 5.569 3.401 -20.171 1.00 90.75 75 ASP A C 1
ATOM 617 O O . ASP A 1 75 ? 4.759 2.483 -20.304 1.00 90.75 75 ASP A O 1
ATOM 621 N N . PHE A 1 76 ? 5.175 4.656 -19.937 1.00 90.38 76 PHE A N 1
ATOM 622 C CA . PHE A 1 76 ? 3.765 5.053 -19.965 1.00 90.38 76 PHE A CA 1
ATOM 623 C C . PHE A 1 76 ? 3.221 5.107 -21.395 1.00 90.38 76 PHE A C 1
ATOM 625 O O . PHE A 1 76 ? 3.831 5.703 -22.285 1.00 90.38 76 PHE A O 1
ATOM 632 N N . LYS A 1 77 ? 2.022 4.563 -21.586 1.00 91.38 77 LYS A N 1
ATOM 633 C CA . LYS A 1 77 ? 1.228 4.667 -22.814 1.00 91.38 77 LYS A CA 1
ATOM 634 C C . LYS A 1 77 ? 0.197 5.794 -22.707 1.00 91.38 77 LYS A C 1
ATOM 636 O O . LYS A 1 77 ? -0.089 6.289 -21.619 1.00 91.38 77 LYS A O 1
ATOM 641 N N . GLU A 1 78 ? -0.411 6.186 -23.828 1.00 90.25 78 GLU A N 1
ATOM 642 C CA . GLU A 1 78 ? -1.481 7.203 -23.831 1.00 90.25 78 GLU A CA 1
ATOM 643 C C . GLU A 1 78 ? -2.676 6.803 -22.947 1.00 90.25 78 GLU A C 1
ATOM 645 O O . GLU A 1 78 ? -3.238 7.641 -22.241 1.00 90.25 78 GLU A O 1
ATOM 650 N N . GLU A 1 79 ? -3.015 5.512 -22.916 1.00 91.06 79 GLU A N 1
ATOM 651 C CA . GLU A 1 79 ? -4.065 4.945 -22.058 1.00 91.06 79 GLU A CA 1
ATOM 652 C C . GLU A 1 79 ? -3.786 5.102 -20.548 1.00 91.06 79 GLU A C 1
ATOM 654 O O . GLU A 1 79 ? -4.723 5.115 -19.751 1.00 91.06 79 GLU A O 1
ATOM 659 N N . ASP A 1 80 ? -2.528 5.320 -20.141 1.00 91.19 80 ASP A N 1
ATOM 660 C CA . ASP A 1 80 ? -2.133 5.462 -18.733 1.00 91.19 80 ASP A CA 1
ATOM 661 C C . ASP A 1 80 ? -2.347 6.876 -18.168 1.00 91.19 80 ASP A C 1
ATOM 663 O O . ASP A 1 80 ? -2.202 7.089 -16.961 1.00 91.19 80 ASP A O 1
ATOM 667 N N . LEU A 1 81 ? -2.662 7.873 -19.004 1.00 88.94 81 LEU A N 1
ATOM 668 C CA . LEU A 1 81 ? -2.685 9.282 -18.585 1.00 88.94 81 LEU A CA 1
ATOM 669 C C . LEU A 1 81 ? -3.671 9.550 -17.439 1.00 88.94 81 LEU A C 1
ATOM 671 O O . LEU A 1 81 ? -3.340 10.279 -16.501 1.00 88.94 81 LEU A O 1
ATOM 675 N N . GLN A 1 82 ? -4.859 8.941 -17.486 1.00 89.69 82 GLN A N 1
ATOM 676 C CA . GLN A 1 82 ? -5.874 9.113 -16.442 1.00 89.69 82 GLN A CA 1
ATOM 677 C C . GLN A 1 82 ? -5.442 8.486 -15.109 1.00 89.69 82 GLN A C 1
ATOM 679 O O . GLN A 1 82 ? -5.580 9.108 -14.053 1.00 89.69 82 GLN A O 1
ATOM 684 N N . GLU A 1 83 ? -4.875 7.277 -15.137 1.00 88.50 83 GLU A N 1
ATOM 685 C CA . GLU A 1 83 ? -4.386 6.610 -13.925 1.00 88.50 83 GLU A CA 1
ATOM 686 C C . GLU A 1 83 ? -3.156 7.313 -13.347 1.00 88.50 83 GLU A C 1
ATOM 688 O O . GLU A 1 83 ? -3.053 7.511 -12.134 1.00 88.50 83 GLU A O 1
ATOM 693 N N . ARG A 1 84 ? -2.253 7.794 -14.202 1.00 88.75 84 ARG A N 1
ATOM 694 C CA . ARG A 1 84 ? -1.100 8.588 -13.772 1.00 88.75 84 ARG A CA 1
ATOM 695 C C . ARG A 1 84 ? -1.535 9.856 -13.046 1.00 88.75 84 ARG A C 1
ATOM 697 O O . ARG A 1 84 ? -0.965 10.192 -12.009 1.00 88.75 84 ARG A O 1
ATOM 704 N N . GLU A 1 85 ? -2.552 10.543 -13.554 1.00 88.88 85 GLU A N 1
ATOM 705 C CA . GLU A 1 85 ? -3.121 11.726 -12.907 1.00 88.88 85 GLU A CA 1
ATOM 706 C C . GLU A 1 85 ? -3.733 11.382 -11.536 1.00 88.88 85 GLU A C 1
ATOM 708 O O . GLU A 1 85 ? -3.509 12.105 -10.559 1.00 88.88 85 GLU A O 1
ATOM 713 N N . LYS A 1 86 ? -4.413 10.232 -11.417 1.00 89.00 86 LYS A N 1
ATOM 714 C CA . LYS A 1 86 ? -4.941 9.707 -10.142 1.00 89.00 86 LYS A CA 1
ATOM 715 C C . LYS A 1 86 ? -3.829 9.440 -9.117 1.00 89.00 86 LYS A C 1
ATOM 717 O O . LYS A 1 86 ? -3.994 9.747 -7.928 1.00 89.00 86 LYS A O 1
ATOM 722 N N . TYR A 1 87 ? -2.695 8.898 -9.562 1.00 91.69 87 TYR A N 1
ATOM 723 C CA . TYR A 1 87 ? -1.594 8.472 -8.690 1.00 91.69 87 TYR A CA 1
ATOM 724 C C . TYR A 1 87 ? -0.442 9.479 -8.560 1.00 91.69 87 TYR A C 1
ATOM 726 O O . TYR A 1 87 ? 0.450 9.268 -7.739 1.00 91.69 87 TYR A O 1
ATOM 734 N N . LYS A 1 88 ? -0.488 10.636 -9.236 1.00 87.00 88 LYS A N 1
ATOM 735 C CA . LYS A 1 88 ? 0.566 11.672 -9.151 1.00 87.00 88 LYS A CA 1
ATOM 736 C C . LYS A 1 88 ? 0.855 12.161 -7.729 1.00 87.00 88 LYS A C 1
ATOM 738 O O . LYS A 1 88 ? 1.959 12.592 -7.415 1.00 87.00 88 LYS A O 1
ATOM 743 N N . ASN A 1 89 ? -0.147 12.083 -6.853 1.00 88.69 89 ASN A N 1
ATOM 744 C CA . ASN A 1 89 ? -0.070 12.523 -5.462 1.00 88.69 89 ASN A CA 1
ATOM 745 C C . ASN A 1 89 ? 0.285 11.386 -4.484 1.00 88.69 89 ASN A C 1
ATOM 747 O O . ASN A 1 89 ? 0.106 11.552 -3.274 1.00 88.69 89 ASN A O 1
ATOM 751 N N . LEU A 1 90 ? 0.791 10.245 -4.967 1.00 92.94 90 LEU A N 1
ATOM 752 C CA . LEU A 1 90 ? 1.102 9.062 -4.155 1.00 92.94 90 LEU A CA 1
ATOM 753 C C . LEU A 1 90 ? 1.991 9.384 -2.942 1.00 92.94 90 LEU A C 1
ATOM 755 O O . LEU A 1 90 ? 1.684 8.971 -1.826 1.00 92.94 90 LEU A O 1
ATOM 759 N N . ILE A 1 91 ? 3.026 10.214 -3.111 1.00 92.50 91 ILE A N 1
ATOM 760 C CA . ILE A 1 91 ? 3.896 10.635 -1.998 1.00 92.50 91 ILE A CA 1
ATOM 761 C C . ILE A 1 91 ? 3.132 11.439 -0.935 1.00 92.50 91 ILE A C 1
ATOM 763 O O . ILE A 1 91 ? 3.356 11.260 0.263 1.00 92.50 91 ILE A O 1
ATOM 767 N N . SER A 1 92 ? 2.211 12.313 -1.346 1.00 91.88 92 SER A N 1
ATOM 768 C CA . SER A 1 92 ? 1.366 13.068 -0.411 1.00 91.88 92 SER A CA 1
ATOM 769 C C . SER A 1 92 ? 0.428 12.134 0.363 1.00 91.88 92 SER A C 1
ATOM 771 O O . SER A 1 92 ? 0.308 12.242 1.586 1.00 91.88 92 SER A O 1
ATOM 773 N N . ARG A 1 93 ? -0.157 11.146 -0.327 1.00 93.00 93 ARG A N 1
ATOM 774 C CA . ARG A 1 93 ? -1.002 10.106 0.281 1.00 93.00 93 ARG A CA 1
ATOM 775 C C . ARG A 1 93 ? -0.227 9.280 1.305 1.00 93.00 93 ARG A C 1
ATOM 777 O O . ARG A 1 93 ? -0.691 9.142 2.431 1.00 93.00 93 ARG A O 1
ATOM 784 N N . LEU A 1 94 ? 0.990 8.845 0.974 1.00 93.56 94 LEU A N 1
ATOM 785 C CA . LEU A 1 94 ? 1.886 8.151 1.904 1.00 93.56 94 LEU A CA 1
ATOM 786 C C . LEU A 1 94 ? 2.189 8.973 3.163 1.00 93.56 94 LEU A C 1
ATOM 788 O O . LEU A 1 94 ? 2.142 8.453 4.279 1.00 93.56 94 LEU A O 1
ATOM 792 N N . LYS A 1 95 ? 2.480 10.270 2.998 1.00 91.75 95 LYS A N 1
ATOM 793 C CA . LYS A 1 95 ? 2.724 11.182 4.126 1.00 91.75 95 LYS A CA 1
ATOM 794 C C . LYS A 1 95 ? 1.490 11.309 5.016 1.00 91.75 95 LYS A C 1
ATOM 796 O O . LYS A 1 95 ? 1.629 11.277 6.236 1.00 91.75 95 LYS A O 1
ATOM 801 N N . ASN A 1 96 ? 0.301 11.439 4.429 1.00 89.19 96 ASN A N 1
ATOM 802 C CA . ASN A 1 96 ? -0.949 11.537 5.181 1.00 89.19 96 ASN A CA 1
ATOM 803 C C . ASN A 1 96 ? -1.307 10.231 5.894 1.00 89.19 96 ASN A C 1
ATOM 805 O O . ASN A 1 96 ? -1.671 10.282 7.064 1.00 89.19 96 ASN A O 1
ATOM 809 N N . PHE A 1 97 ? -1.113 9.085 5.242 1.00 90.88 97 PHE A N 1
ATOM 810 C CA . PHE A 1 97 ? -1.263 7.771 5.863 1.00 90.88 97 PHE A CA 1
ATOM 811 C C . PHE A 1 97 ? -0.352 7.663 7.097 1.00 90.88 97 PHE A C 1
ATOM 813 O O . PHE A 1 97 ? -0.830 7.528 8.218 1.00 90.88 97 PHE A O 1
ATOM 820 N N . ARG A 1 98 ? 0.954 7.938 6.953 1.00 89.31 98 ARG A N 1
ATOM 821 C CA . ARG A 1 98 ? 1.917 7.905 8.073 1.00 89.31 98 ARG A CA 1
ATOM 822 C C . ARG A 1 98 ? 1.573 8.845 9.239 1.00 89.31 98 ARG A C 1
ATOM 824 O O . ARG A 1 98 ? 1.901 8.521 10.382 1.00 89.31 98 ARG A O 1
ATOM 831 N N . LYS A 1 99 ? 0.934 9.999 8.996 1.00 87.25 99 LYS A N 1
ATOM 832 C CA . LYS A 1 99 ? 0.502 10.901 10.085 1.00 87.25 99 LYS A CA 1
ATOM 833 C C . LYS A 1 99 ? -0.441 10.191 11.057 1.00 87.25 99 LYS A C 1
ATOM 835 O O . LYS A 1 99 ? -0.315 10.418 12.258 1.00 87.25 99 LYS A O 1
ATOM 840 N N . MET A 1 100 ? -1.309 9.303 10.566 1.00 85.44 100 MET A N 1
ATOM 841 C CA . MET A 1 100 ? -2.197 8.511 11.419 1.00 85.44 100 MET A CA 1
ATOM 842 C C . MET A 1 100 ? -1.402 7.593 12.351 1.00 85.44 100 MET A C 1
ATOM 844 O O . MET A 1 100 ? -1.647 7.592 13.553 1.00 85.44 100 MET A O 1
ATOM 848 N N . ARG A 1 101 ? -0.369 6.898 11.852 1.00 83.19 101 ARG A N 1
ATOM 849 C CA . ARG A 1 101 ? 0.538 6.100 12.702 1.00 83.19 101 ARG A CA 1
ATOM 850 C C . ARG A 1 101 ? 1.135 6.914 13.845 1.00 83.19 101 ARG A C 1
ATOM 852 O O . ARG A 1 101 ? 1.177 6.449 14.979 1.00 83.19 101 ARG A O 1
ATOM 859 N N . ASN A 1 102 ? 1.617 8.119 13.544 1.00 80.75 102 ASN A N 1
ATOM 860 C CA . ASN A 1 102 ? 2.228 8.989 14.547 1.00 80.75 102 ASN A CA 1
ATOM 861 C C . ASN A 1 102 ? 1.191 9.452 15.579 1.00 80.75 102 ASN A C 1
ATOM 863 O O . ASN A 1 102 ? 1.488 9.463 16.770 1.00 80.75 102 ASN A O 1
ATOM 867 N N . LEU A 1 103 ? -0.027 9.780 15.136 1.00 80.12 103 LEU A N 1
ATOM 868 C CA . LEU A 1 103 ? -1.139 10.104 16.029 1.00 80.12 103 LEU A CA 1
ATOM 869 C C . LEU A 1 103 ? -1.503 8.927 16.935 1.00 80.12 103 LEU A C 1
ATOM 871 O O . LEU A 1 103 ? -1.711 9.142 18.121 1.00 80.12 103 LEU A O 1
ATOM 875 N N . LEU A 1 104 ? -1.517 7.696 16.423 1.00 77.69 104 LEU A N 1
ATOM 876 C CA . LEU A 1 104 ? -1.778 6.504 17.231 1.00 77.69 104 LEU A CA 1
ATOM 877 C C . LEU A 1 104 ? -0.648 6.287 18.251 1.00 77.69 104 LEU A C 1
ATOM 879 O O . LEU A 1 104 ? -0.888 6.265 19.454 1.00 77.69 104 LEU A O 1
ATOM 883 N N . LEU A 1 105 ? 0.609 6.221 17.808 1.00 72.62 105 LEU A N 1
ATOM 884 C CA . LEU A 1 105 ? 1.744 5.910 18.687 1.00 72.62 105 LEU A CA 1
ATOM 885 C C . LEU A 1 105 ? 2.012 6.987 19.751 1.00 72.62 105 LEU A C 1
ATOM 887 O O . LEU A 1 105 ? 2.345 6.654 20.888 1.00 72.62 105 LEU A O 1
ATOM 891 N N . HIS A 1 106 ? 1.853 8.268 19.412 1.00 66.44 106 HIS A N 1
ATOM 892 C CA . HIS A 1 106 ? 2.068 9.367 20.358 1.00 66.44 106 HIS A CA 1
ATOM 893 C C . HIS A 1 106 ? 0.788 9.758 21.111 1.00 66.44 106 HIS A C 1
ATOM 895 O O . HIS A 1 106 ? 0.854 10.112 22.286 1.00 66.44 106 HIS A O 1
ATOM 901 N N . GLY A 1 107 ? -0.385 9.641 20.487 1.00 56.00 107 GLY A N 1
ATOM 902 C CA . GLY A 1 107 ? -1.680 9.917 21.113 1.00 56.00 107 GLY A CA 1
ATOM 903 C C . GLY A 1 107 ? -2.074 8.878 22.163 1.00 56.00 107 GLY A C 1
ATOM 904 O O . GLY A 1 107 ? -2.561 9.262 23.226 1.00 56.00 107 GLY A O 1
ATOM 905 N N . HIS A 1 108 ? -1.778 7.587 21.953 1.00 51.56 108 HIS A N 1
ATOM 906 C CA . HIS A 1 108 ? -2.009 6.552 22.972 1.00 51.56 108 HIS A CA 1
ATOM 907 C C . HIS A 1 108 ? -1.111 6.718 24.205 1.00 51.56 108 HIS A C 1
ATOM 909 O O . HIS A 1 108 ? -1.563 6.466 25.324 1.00 51.56 108 HIS A O 1
ATOM 915 N N . ALA A 1 109 ? 0.126 7.196 24.025 1.00 42.53 109 ALA A N 1
ATOM 916 C CA . ALA A 1 109 ? 1.024 7.510 25.136 1.00 42.53 109 ALA A CA 1
ATOM 917 C C . ALA A 1 109 ? 0.497 8.683 25.989 1.00 42.53 109 ALA A C 1
ATOM 919 O O . ALA A 1 109 ? 0.574 8.637 27.215 1.00 42.53 109 ALA A O 1
ATOM 920 N N . VAL A 1 110 ? -0.109 9.698 25.360 1.00 39.22 110 VAL A N 1
ATOM 921 C CA . VAL A 1 110 ? -0.692 10.863 26.055 1.00 39.22 110 VAL A CA 1
ATOM 922 C C . VAL A 1 110 ? -2.063 10.547 26.677 1.00 39.22 110 VAL A C 1
ATOM 924 O O . VAL A 1 110 ? -2.392 11.074 27.738 1.00 39.22 110 VAL A O 1
ATOM 927 N N . MET A 1 111 ? -2.854 9.639 26.091 1.00 42.81 111 MET A N 1
ATOM 928 C CA . MET A 1 111 ? -4.156 9.211 26.640 1.00 42.81 111 MET A CA 1
ATOM 929 C C . MET A 1 111 ? -4.060 8.441 27.968 1.00 42.81 111 MET A C 1
ATOM 931 O O . MET A 1 111 ? -5.057 8.366 28.688 1.00 42.81 111 MET A O 1
ATOM 935 N N . ARG A 1 112 ? -2.891 7.878 28.311 1.00 42.12 112 ARG A N 1
ATOM 936 C CA . ARG A 1 112 ? -2.658 7.110 29.551 1.00 42.12 112 ARG A CA 1
ATOM 937 C C . ARG A 1 112 ? -1.865 7.865 30.623 1.00 42.12 112 ARG A C 1
ATOM 939 O O . ARG A 1 112 ? -1.362 7.232 31.549 1.00 42.12 112 ARG A O 1
ATOM 946 N N . VAL A 1 113 ? -1.764 9.194 30.564 1.00 37.03 113 VAL A N 1
ATOM 947 C CA . VAL A 1 113 ? -1.249 9.958 31.713 1.00 37.03 113 VAL A CA 1
ATOM 948 C C . VAL A 1 113 ? -2.331 9.972 32.798 1.00 37.03 113 VAL A C 1
ATOM 950 O O . VAL A 1 113 ? -3.188 10.851 32.855 1.00 37.03 113 VAL A O 1
ATOM 953 N N . GLN A 1 114 ? -2.332 8.936 33.639 1.00 38.94 114 GLN A N 1
ATOM 954 C CA . GLN A 1 114 ? -3.060 8.933 34.903 1.00 38.94 114 GLN A CA 1
ATOM 955 C C . GLN A 1 114 ? -2.546 10.105 35.745 1.00 38.94 114 GLN A C 1
ATOM 957 O O . GLN A 1 114 ? -1.361 10.173 36.061 1.00 38.94 114 GLN A O 1
ATOM 962 N N . ASN A 1 115 ? -3.433 11.022 36.135 1.00 39.53 115 ASN A N 1
ATOM 963 C CA . ASN A 1 115 ? -3.143 11.949 37.223 1.00 39.53 115 ASN A CA 1
ATOM 964 C C . ASN A 1 115 ? -2.990 11.124 38.510 1.00 39.53 115 ASN A C 1
ATOM 966 O O . ASN A 1 115 ? -3.981 10.787 39.160 1.00 39.53 115 ASN A O 1
ATOM 970 N N . ILE A 1 116 ? -1.742 10.804 38.861 1.00 45.72 116 ILE A N 1
ATOM 971 C CA . ILE A 1 116 ? -1.351 10.045 40.063 1.00 45.72 116 ILE A CA 1
ATOM 972 C C . ILE A 1 116 ? -1.841 10.739 41.353 1.00 45.72 116 ILE A C 1
ATOM 974 O O . ILE A 1 116 ? -1.942 10.116 42.402 1.00 45.72 116 ILE A O 1
ATOM 978 N N . THR A 1 117 ? -2.227 12.013 41.281 1.00 44.50 117 THR A N 1
ATOM 979 C CA . THR A 1 117 ? -2.667 12.812 42.427 1.00 44.50 117 THR A CA 1
ATOM 980 C C . THR A 1 117 ? -4.158 12.744 42.763 1.00 44.50 117 THR A C 1
ATOM 982 O O . THR A 1 117 ? -4.500 13.179 43.853 1.00 44.50 117 THR A O 1
ATOM 985 N N . ASN A 1 118 ? -5.054 12.223 41.905 1.00 42.22 118 ASN A N 1
ATOM 986 C CA . ASN A 1 118 ? -6.507 12.341 42.167 1.00 42.22 118 ASN A CA 1
ATOM 987 C C . ASN A 1 118 ? -7.403 11.163 41.732 1.00 42.22 118 ASN A C 1
ATOM 989 O O . ASN A 1 118 ? -8.624 11.320 41.696 1.00 42.22 118 ASN A O 1
ATOM 993 N N . ASN A 1 119 ? -6.846 9.995 41.388 1.00 46.09 119 ASN A N 1
ATOM 994 C CA . ASN A 1 119 ? -7.599 8.773 41.028 1.00 46.09 119 ASN A CA 1
ATOM 995 C C . ASN A 1 119 ? -8.729 8.963 39.984 1.00 46.09 119 ASN A C 1
ATOM 997 O O . ASN A 1 119 ? -9.621 8.130 39.838 1.00 46.09 119 ASN A O 1
ATOM 1001 N N . THR A 1 120 ? -8.691 10.060 39.228 1.00 43.22 120 THR A N 1
ATOM 1002 C CA . THR A 1 120 ? -9.670 10.417 38.206 1.00 43.22 120 THR A CA 1
ATOM 1003 C C . THR A 1 120 ? -8.983 10.326 36.857 1.00 43.22 120 THR A C 1
ATOM 1005 O O . THR A 1 120 ? -8.122 11.136 36.509 1.00 43.22 120 THR A O 1
ATOM 1008 N N . ILE A 1 121 ? -9.369 9.315 36.079 1.00 46.34 121 ILE A N 1
ATOM 1009 C CA . ILE A 1 121 ? -8.966 9.180 34.681 1.00 46.34 121 ILE A CA 1
ATOM 1010 C C . ILE A 1 121 ? -9.705 10.273 33.901 1.00 46.34 121 ILE A C 1
ATOM 1012 O O . ILE A 1 121 ? -10.812 10.065 33.402 1.00 46.34 121 ILE A O 1
ATOM 1016 N N . LYS A 1 122 ? -9.113 11.468 33.802 1.00 41.22 122 LYS A N 1
ATOM 1017 C CA . LYS A 1 122 ? -9.534 12.433 32.787 1.00 41.22 122 LYS A CA 1
ATOM 1018 C C . LYS A 1 122 ? -9.103 11.870 31.437 1.00 41.22 122 LYS A C 1
ATOM 1020 O O . LYS A 1 122 ? -7.937 11.950 31.068 1.00 41.22 122 LYS A O 1
ATOM 1025 N N . LYS A 1 123 ? -10.057 11.269 30.722 1.00 45.06 123 LYS A N 1
ATOM 1026 C CA . LYS A 1 123 ? -9.933 10.984 29.288 1.00 45.06 123 LYS A CA 1
ATOM 1027 C C . LYS A 1 123 ? -9.491 12.287 28.623 1.00 45.06 123 LYS A C 1
ATOM 1029 O O . LYS A 1 123 ? -10.220 13.273 28.722 1.00 45.06 123 LYS A O 1
ATOM 1034 N N . SER A 1 124 ? -8.293 12.323 28.036 1.00 42.47 124 SER A N 1
ATOM 1035 C CA . SER A 1 124 ? -7.865 13.510 27.298 1.00 42.47 124 SER A CA 1
ATOM 1036 C C . SER A 1 124 ? -8.903 13.798 26.208 1.00 42.47 124 SER A C 1
ATOM 1038 O O . SER A 1 124 ? -9.540 12.881 25.678 1.00 42.47 124 SER A O 1
ATOM 1040 N N . GLU A 1 125 ? -9.106 15.070 25.874 1.00 43.31 125 GLU A N 1
ATOM 1041 C CA . GLU A 1 125 ? -10.066 15.509 24.848 1.00 43.31 125 GLU A CA 1
ATOM 1042 C C . GLU A 1 125 ? -9.808 14.872 23.458 1.00 43.31 125 GLU A C 1
ATOM 1044 O O . GLU A 1 125 ? -10.640 14.978 22.561 1.00 43.31 125 GLU A O 1
ATOM 1049 N N . ALA A 1 126 ? -8.708 14.120 23.298 1.00 43.19 126 ALA A N 1
ATOM 1050 C CA . ALA A 1 126 ? -8.350 13.317 22.129 1.00 43.19 126 ALA A CA 1
ATOM 1051 C C . ALA A 1 126 ? -9.209 12.055 21.906 1.00 43.19 126 ALA A C 1
ATOM 1053 O O . ALA A 1 126 ? -9.009 11.351 20.918 1.00 43.19 126 ALA A O 1
ATOM 1054 N N . LYS A 1 127 ? -10.203 11.776 22.759 1.00 46.91 127 LYS A N 1
ATOM 1055 C CA . LYS A 1 127 ? -11.113 10.619 22.631 1.00 46.91 127 LYS A CA 1
ATOM 1056 C C . LYS A 1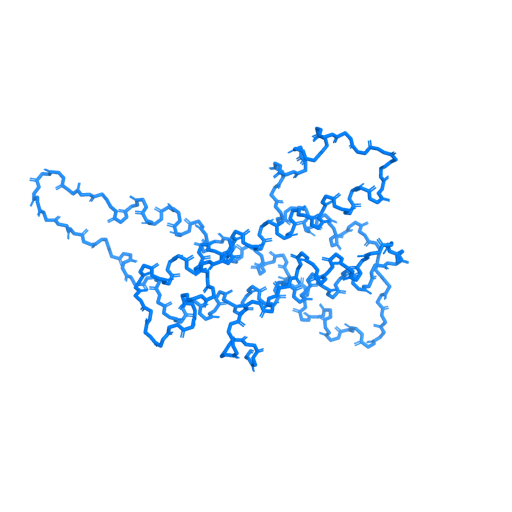 127 ? -11.991 10.612 21.358 1.00 46.91 127 LYS A C 1
ATOM 1058 O O . LYS A 1 127 ? -12.817 9.725 21.192 1.00 46.91 127 LYS A O 1
ATOM 1063 N N . LYS A 1 128 ? -11.859 11.604 20.471 1.00 51.16 128 LYS A N 1
ATOM 1064 C CA . LYS A 1 128 ? -12.686 11.774 19.262 1.00 51.16 128 LYS A CA 1
ATOM 1065 C C . LYS A 1 128 ? -11.996 11.451 17.930 1.00 51.16 128 LYS A C 1
ATOM 1067 O O . LYS A 1 128 ? -12.623 11.648 16.899 1.00 51.16 128 LYS A O 1
ATOM 1072 N N . ILE A 1 129 ? -10.735 11.009 17.909 1.00 62.19 129 ILE A N 1
ATOM 1073 C CA . ILE A 1 129 ? -9.982 10.928 16.638 1.00 62.19 129 ILE A CA 1
ATOM 1074 C C . ILE A 1 129 ? -10.140 9.575 15.922 1.00 62.19 129 ILE A C 1
ATOM 1076 O O . ILE A 1 129 ? -10.051 9.513 14.696 1.00 62.19 129 ILE A O 1
ATOM 1080 N N . VAL A 1 130 ? -10.383 8.489 16.657 1.00 74.25 130 VAL A N 1
ATOM 1081 C CA . VAL A 1 130 ? -10.335 7.132 16.101 1.00 74.25 130 VAL A CA 1
ATOM 1082 C C . VAL A 1 130 ? -11.716 6.490 16.178 1.00 74.25 130 VAL A C 1
ATOM 1084 O O . VAL A 1 130 ? -12.135 6.014 17.227 1.00 74.25 130 VAL A O 1
ATOM 1087 N N . ASP A 1 131 ? -12.432 6.520 15.058 1.00 83.19 131 ASP A N 1
ATOM 1088 C CA . ASP A 1 131 ? -13.740 5.896 14.878 1.00 83.19 131 ASP A CA 1
ATOM 1089 C C . ASP A 1 131 ? -13.775 5.052 13.588 1.00 83.19 131 ASP A C 1
ATOM 1091 O O . ASP A 1 131 ? -12.778 4.922 12.867 1.00 83.19 131 ASP A O 1
ATOM 1095 N N . GLN A 1 132 ? -14.933 4.454 13.296 1.00 86.44 132 GLN A N 1
ATOM 1096 C CA . GLN A 1 132 ? -15.125 3.636 12.098 1.00 86.44 132 GLN A CA 1
ATOM 1097 C C . GLN A 1 132 ? -14.858 4.420 10.805 1.00 86.44 132 GLN A C 1
ATOM 1099 O O . GLN A 1 132 ? -14.334 3.861 9.844 1.00 86.44 132 GLN A O 1
ATOM 1104 N N . LYS A 1 133 ? -15.184 5.717 10.776 1.00 87.81 133 LYS A N 1
ATOM 1105 C CA . L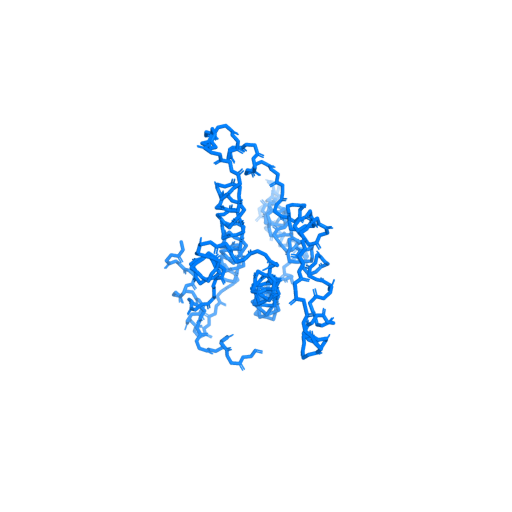YS A 1 133 ? -14.959 6.565 9.606 1.00 87.81 133 LYS A CA 1
ATOM 1106 C C . LYS A 1 133 ? -13.462 6.750 9.363 1.00 87.81 133 LYS A C 1
ATOM 1108 O O . LYS A 1 133 ? -13.010 6.581 8.233 1.00 87.81 133 LYS A O 1
ATOM 1113 N N . THR A 1 134 ? -12.691 7.017 10.417 1.00 87.81 134 THR A N 1
ATOM 1114 C CA . THR A 1 134 ? -11.226 7.082 10.343 1.00 87.81 134 THR A CA 1
ATOM 1115 C C . THR A 1 134 ? -10.641 5.768 9.820 1.00 87.81 134 THR A C 1
ATOM 1117 O O . THR A 1 134 ? -9.753 5.789 8.969 1.00 87.81 134 THR A O 1
ATOM 1120 N N . LEU A 1 135 ? -11.143 4.616 10.280 1.00 89.44 135 LEU A N 1
ATOM 1121 C CA . LEU A 1 135 ? -10.710 3.310 9.772 1.00 89.44 135 LEU A CA 1
ATOM 1122 C C . LEU A 1 135 ? -10.988 3.149 8.276 1.00 89.44 135 LEU A C 1
ATOM 1124 O O . LEU A 1 135 ? -10.088 2.771 7.527 1.00 89.44 135 LEU A O 1
ATOM 1128 N N . ASP A 1 136 ? -12.203 3.470 7.841 1.00 90.62 136 ASP A N 1
ATOM 1129 C CA . ASP A 1 136 ? -12.612 3.350 6.442 1.00 90.62 136 ASP A CA 1
ATOM 1130 C C . ASP A 1 136 ? -11.757 4.250 5.527 1.00 90.62 136 ASP A C 1
ATOM 1132 O O . ASP A 1 136 ? -11.282 3.801 4.481 1.00 90.62 136 ASP A O 1
ATOM 1136 N N . GLU A 1 137 ? -11.476 5.489 5.947 1.00 91.31 137 GLU A N 1
ATOM 1137 C CA . GLU A 1 137 ? -10.594 6.421 5.226 1.00 91.31 137 GLU A CA 1
ATOM 1138 C C . GLU A 1 137 ? -9.150 5.901 5.119 1.00 91.31 137 GLU A C 1
ATOM 1140 O O . GLU A 1 137 ? -8.491 6.063 4.084 1.00 91.31 137 GLU A O 1
ATOM 1145 N N . GLN A 1 138 ? -8.641 5.259 6.174 1.00 92.00 138 GLN A N 1
ATOM 1146 C CA . GLN A 1 138 ? -7.296 4.681 6.178 1.00 92.00 138 GLN A CA 1
ATOM 1147 C C . GLN A 1 138 ? -7.214 3.408 5.333 1.00 92.00 138 GLN A C 1
ATOM 1149 O O . GLN A 1 138 ? -6.221 3.221 4.632 1.00 92.00 138 GLN A O 1
ATOM 1154 N N . ILE A 1 139 ? -8.253 2.568 5.329 1.00 93.50 139 ILE A N 1
ATOM 1155 C CA . ILE A 1 139 ? -8.344 1.412 4.427 1.00 93.50 139 ILE A CA 1
ATOM 1156 C C . ILE A 1 139 ? -8.368 1.881 2.969 1.00 93.50 139 ILE A C 1
ATOM 1158 O O . ILE A 1 139 ? -7.615 1.356 2.150 1.00 93.50 139 ILE A O 1
ATOM 1162 N N . TYR A 1 140 ? -9.170 2.899 2.648 1.00 92.69 140 TYR A N 1
ATOM 1163 C CA . TYR A 1 140 ? -9.213 3.471 1.302 1.00 92.69 140 TYR A CA 1
ATOM 1164 C C . TYR A 1 140 ? -7.849 4.044 0.886 1.00 92.69 140 TYR A C 1
ATOM 1166 O O . TYR A 1 140 ? -7.333 3.722 -0.184 1.00 92.69 140 TYR A O 1
ATOM 1174 N N . SER A 1 141 ? -7.205 4.804 1.777 1.00 93.38 141 SER A N 1
ATOM 1175 C CA . SER A 1 141 ? -5.858 5.338 1.540 1.00 93.38 141 SER A CA 1
ATOM 1176 C C . SER A 1 141 ? -4.830 4.227 1.308 1.00 93.38 141 SER A C 1
ATOM 1178 O O . SER A 1 141 ? -4.005 4.334 0.403 1.00 93.38 141 SER A O 1
ATOM 1180 N N . PHE A 1 142 ? -4.884 3.151 2.099 1.00 93.94 142 PHE A N 1
ATOM 1181 C CA . PHE A 1 142 ? -4.018 1.983 1.946 1.00 93.94 142 PHE A CA 1
ATOM 1182 C C . PHE A 1 142 ? -4.192 1.330 0.569 1.00 93.94 142 PHE A C 1
ATOM 1184 O O . PHE A 1 142 ? -3.195 1.083 -0.108 1.00 93.94 142 PHE A O 1
ATOM 1191 N N . LYS A 1 143 ? -5.437 1.123 0.119 1.00 93.25 143 LYS A N 1
ATOM 1192 C CA . LYS A 1 143 ? -5.728 0.583 -1.219 1.00 93.25 143 LYS A CA 1
ATOM 1193 C C . LYS A 1 143 ? -5.168 1.473 -2.324 1.00 93.25 143 LYS A C 1
ATOM 1195 O O . LYS A 1 143 ? -4.427 0.985 -3.168 1.00 93.25 143 LYS A O 1
ATOM 1200 N N . GLU A 1 144 ? -5.437 2.779 -2.278 1.00 93.62 144 GLU A N 1
ATOM 1201 C CA . GLU A 1 144 ? -4.931 3.717 -3.288 1.00 93.62 144 GLU A CA 1
ATOM 1202 C C . GLU A 1 144 ? -3.401 3.771 -3.336 1.00 93.62 144 GLU A C 1
ATOM 1204 O O . GLU A 1 144 ? -2.826 3.940 -4.412 1.00 93.62 144 GLU A O 1
ATOM 1209 N N . ILE A 1 145 ? -2.735 3.637 -2.186 1.00 94.81 145 ILE A N 1
ATOM 1210 C CA . ILE A 1 145 ? -1.275 3.556 -2.121 1.00 94.81 145 ILE A CA 1
ATOM 1211 C C . ILE A 1 145 ? -0.780 2.287 -2.813 1.00 94.81 145 ILE A C 1
ATOM 1213 O O . ILE A 1 145 ? 0.130 2.356 -3.639 1.00 94.81 145 ILE A O 1
ATOM 1217 N N . VAL A 1 146 ? -1.366 1.139 -2.465 1.00 93.31 146 VAL A N 1
ATOM 1218 C CA . VAL A 1 146 ? -0.991 -0.157 -3.035 1.00 93.31 146 VAL A CA 1
ATOM 1219 C C . VAL A 1 146 ? -1.233 -0.169 -4.544 1.00 93.31 146 VAL A C 1
ATOM 1221 O O . VAL A 1 146 ? -0.332 -0.534 -5.297 1.00 93.31 146 VAL A O 1
ATOM 1224 N N . ASP A 1 147 ? -2.396 0.298 -4.996 1.00 92.94 147 ASP A N 1
ATOM 1225 C CA . ASP A 1 147 ? -2.727 0.394 -6.420 1.00 92.94 147 ASP A CA 1
ATOM 1226 C C . ASP A 1 147 ? -1.790 1.348 -7.157 1.00 92.94 147 ASP A C 1
ATOM 1228 O O . ASP A 1 147 ? -1.303 1.018 -8.234 1.00 92.94 147 ASP A O 1
ATOM 1232 N N . GLY A 1 148 ? -1.482 2.504 -6.562 1.00 93.81 148 GLY A N 1
ATOM 1233 C CA . GLY A 1 148 ? -0.537 3.451 -7.143 1.00 93.81 148 GLY A CA 1
ATOM 1234 C C . GLY A 1 148 ? 0.847 2.834 -7.315 1.00 93.81 148 GLY A C 1
ATOM 1235 O O . GLY A 1 148 ? 1.438 2.932 -8.386 1.00 93.81 148 GLY A O 1
ATOM 1236 N N . MET A 1 149 ? 1.354 2.134 -6.298 1.00 93.00 149 MET A N 1
ATOM 1237 C CA . MET A 1 149 ? 2.632 1.428 -6.405 1.00 93.00 149 MET A CA 1
ATOM 1238 C C . MET A 1 149 ? 2.606 0.347 -7.489 1.00 93.00 149 MET A C 1
ATOM 1240 O O . MET A 1 149 ? 3.534 0.280 -8.294 1.00 93.00 149 MET A O 1
ATOM 1244 N N . ARG A 1 150 ? 1.539 -0.460 -7.553 1.00 90.88 150 ARG A N 1
ATOM 1245 C CA . ARG A 1 150 ? 1.350 -1.476 -8.601 1.00 90.88 150 ARG A CA 1
ATOM 1246 C C . ARG A 1 150 ? 1.342 -0.867 -9.998 1.00 90.88 150 ARG A C 1
ATOM 1248 O O . ARG A 1 150 ? 2.014 -1.396 -10.879 1.00 90.88 150 ARG A O 1
ATOM 1255 N N . PHE A 1 151 ? 0.645 0.254 -10.177 1.00 91.94 151 PHE A N 1
ATOM 1256 C CA . PHE A 1 151 ? 0.612 0.997 -11.433 1.00 91.94 151 PHE A CA 1
ATOM 1257 C C . PHE A 1 151 ? 2.027 1.373 -11.892 1.00 91.94 151 PHE A C 1
ATOM 1259 O O . PHE A 1 151 ? 2.424 1.017 -12.998 1.00 91.94 151 PHE A O 1
ATOM 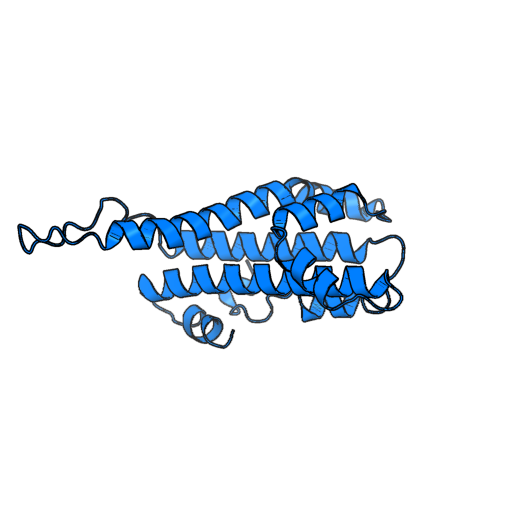1266 N N . TYR A 1 152 ? 2.835 2.002 -11.032 1.00 91.00 152 TYR A N 1
ATOM 1267 C CA . TYR A 1 152 ? 4.209 2.371 -11.398 1.00 91.00 152 TYR A CA 1
ATOM 1268 C C . TYR A 1 152 ? 5.104 1.154 -11.670 1.00 91.00 152 TYR A C 1
ATOM 1270 O O . TYR A 1 152 ? 5.879 1.170 -12.623 1.00 91.00 152 TYR A O 1
ATOM 1278 N N . ILE A 1 153 ? 4.990 0.087 -10.874 1.00 88.88 153 ILE A N 1
ATOM 1279 C CA . ILE A 1 153 ? 5.773 -1.146 -11.069 1.00 88.88 153 ILE A CA 1
ATOM 1280 C C . ILE A 1 153 ? 5.463 -1.784 -12.424 1.00 88.88 153 ILE A C 1
ATOM 1282 O O . ILE A 1 153 ? 6.385 -2.156 -13.147 1.00 88.88 153 ILE A O 1
ATOM 1286 N N . ALA A 1 154 ? 4.183 -1.856 -12.791 1.00 87.44 154 ALA A N 1
ATOM 1287 C CA . ALA A 1 154 ? 3.736 -2.433 -14.055 1.00 87.44 154 ALA A CA 1
ATOM 1288 C C . ALA A 1 154 ? 4.174 -1.625 -15.289 1.00 87.44 154 ALA A C 1
ATOM 1290 O O . ALA A 1 154 ? 4.030 -2.108 -16.408 1.00 87.44 154 ALA A O 1
ATOM 1291 N N . ARG A 1 155 ? 4.671 -0.395 -15.102 1.00 89.75 155 ARG A N 1
ATOM 1292 C CA . ARG A 1 155 ? 5.194 0.465 -16.173 1.00 89.75 155 ARG A CA 1
ATOM 1293 C C . ARG A 1 155 ? 6.709 0.633 -16.107 1.00 89.75 155 ARG A C 1
ATOM 1295 O O . ARG A 1 155 ? 7.236 1.499 -16.784 1.00 89.75 155 ARG A O 1
ATOM 1302 N N . LEU A 1 156 ? 7.441 -0.147 -15.314 1.00 87.69 156 LEU A N 1
ATOM 1303 C CA . LEU A 1 156 ? 8.904 -0.078 -15.325 1.00 87.69 156 LEU A CA 1
ATOM 1304 C C . LEU A 1 156 ? 9.462 -0.467 -16.703 1.00 87.69 156 LEU A C 1
ATOM 1306 O O . LEU A 1 156 ? 9.189 -1.559 -17.190 1.00 87.69 156 LEU A O 1
ATOM 1310 N N . ALA A 1 157 ? 10.289 0.405 -17.291 1.00 81.12 157 ALA A N 1
ATOM 1311 C CA . ALA A 1 157 ? 10.780 0.261 -18.669 1.00 81.12 157 ALA A CA 1
ATOM 1312 C C . ALA A 1 157 ? 11.661 -0.979 -18.918 1.00 81.12 157 ALA A C 1
ATOM 1314 O O . ALA A 1 157 ? 11.855 -1.427 -20.044 1.00 81.12 157 ALA A O 1
ATOM 1315 N N . SER A 1 158 ? 12.223 -1.549 -17.853 1.00 70.50 158 SER A N 1
ATOM 1316 C CA . SER A 1 158 ? 12.913 -2.834 -17.908 1.00 70.50 158 SER A CA 1
ATOM 1317 C C . SER A 1 158 ? 12.074 -3.847 -17.132 1.00 70.50 158 SER A C 1
ATOM 1319 O O . SER A 1 158 ? 11.989 -3.704 -15.903 1.00 70.50 158 SER A O 1
ATOM 1321 N N . PRO A 1 159 ? 11.432 -4.829 -17.802 1.00 58.00 159 PRO A N 1
ATOM 1322 C CA . PRO A 1 159 ? 10.681 -5.872 -17.121 1.00 58.00 159 PRO A CA 1
ATOM 1323 C C . PRO A 1 159 ? 11.652 -6.646 -16.237 1.00 58.00 159 PRO A C 1
ATOM 1325 O O . PRO A 1 159 ? 12.548 -7.347 -16.707 1.00 58.00 159 PRO A O 1
ATOM 1328 N N . ARG A 1 160 ? 11.506 -6.465 -14.928 1.00 64.25 160 ARG A N 1
ATOM 1329 C CA . ARG A 1 160 ? 12.315 -7.184 -13.949 1.00 64.25 160 ARG A CA 1
ATOM 1330 C C . ARG A 1 160 ? 11.7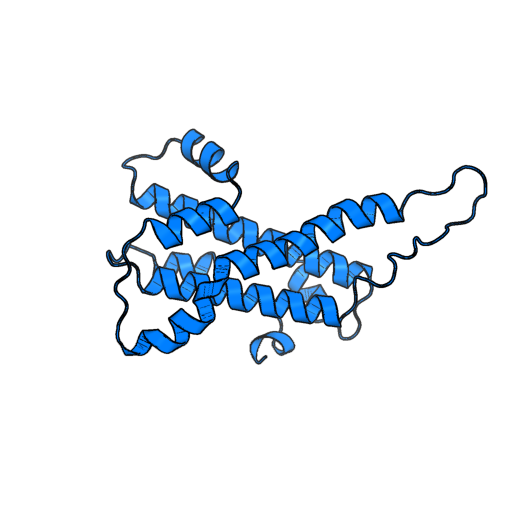14 -8.564 -13.790 1.00 64.25 160 ARG A C 1
ATOM 1332 O O . ARG A 1 160 ? 10.500 -8.681 -13.632 1.00 64.25 160 ARG A O 1
ATOM 1339 N N . ASN A 1 161 ? 12.544 -9.603 -13.836 1.00 55.19 161 ASN A N 1
ATOM 1340 C CA . ASN A 1 161 ? 12.084 -10.961 -13.572 1.00 55.19 161 ASN A CA 1
ATOM 1341 C C . ASN A 1 161 ? 11.351 -10.984 -12.226 1.00 55.19 161 ASN A C 1
ATOM 1343 O O . ASN A 1 161 ? 11.945 -10.740 -11.184 1.00 55.19 161 ASN A O 1
ATOM 1347 N N . GLY A 1 162 ? 10.045 -11.246 -12.261 1.00 57.38 162 GLY A N 1
ATOM 1348 C CA . GLY A 1 162 ? 9.215 -11.271 -11.065 1.00 57.38 162 GLY A CA 1
ATOM 1349 C C . GLY A 1 162 ? 8.573 -9.943 -10.663 1.00 57.38 162 GLY A C 1
ATOM 1350 O O . GLY A 1 162 ? 7.965 -9.934 -9.607 1.00 57.38 162 GLY A O 1
ATOM 1351 N N . SER A 1 163 ? 8.601 -8.857 -11.451 1.00 61.50 163 SER A N 1
ATOM 1352 C CA . SER A 1 163 ? 7.861 -7.612 -11.130 1.00 61.50 163 SER A CA 1
ATOM 1353 C C . SER A 1 163 ? 6.381 -7.861 -10.814 1.00 61.50 163 SER A C 1
ATOM 1355 O O . SER A 1 163 ? 5.849 -7.313 -9.845 1.00 61.50 163 SER A O 1
ATOM 1357 N N . ASP A 1 164 ? 5.749 -8.760 -11.570 1.00 61.81 164 ASP A N 1
ATOM 1358 C CA . ASP A 1 164 ? 4.373 -9.190 -11.331 1.00 61.81 164 ASP A CA 1
ATOM 1359 C C . ASP A 1 164 ? 4.265 -9.939 -10.000 1.00 61.81 164 ASP A C 1
ATOM 1361 O O . ASP A 1 164 ? 3.428 -9.585 -9.172 1.00 61.81 164 ASP A O 1
ATOM 1365 N N . LEU A 1 165 ? 5.189 -10.870 -9.733 1.00 64.88 165 LEU A N 1
ATOM 1366 C CA . LEU A 1 165 ? 5.270 -11.615 -8.474 1.00 64.88 165 LEU A CA 1
ATOM 1367 C C . LEU A 1 165 ? 5.527 -10.691 -7.270 1.00 64.88 165 LEU A C 1
ATOM 1369 O O . LEU A 1 165 ? 4.932 -10.886 -6.214 1.00 64.88 165 LEU A O 1
ATOM 1373 N N . LEU A 1 166 ? 6.365 -9.662 -7.412 1.00 67.56 166 LEU A N 1
ATOM 1374 C CA . LEU A 1 166 ? 6.654 -8.666 -6.379 1.00 67.56 166 LEU A CA 1
ATOM 1375 C C . LEU A 1 166 ? 5.406 -7.841 -6.054 1.00 67.56 166 LEU A C 1
ATOM 1377 O O . LEU A 1 166 ? 5.095 -7.615 -4.881 1.00 67.56 166 LEU A O 1
ATOM 1381 N N . SER A 1 167 ? 4.665 -7.436 -7.087 1.00 68.44 167 SER A N 1
ATOM 1382 C CA . SER A 1 167 ? 3.433 -6.658 -6.947 1.00 68.44 167 SER A CA 1
ATOM 1383 C C . SER A 1 167 ? 2.289 -7.468 -6.319 1.00 68.44 167 SER A C 1
ATOM 1385 O O . SER A 1 167 ? 1.530 -6.945 -5.498 1.00 68.44 167 SER A O 1
ATOM 1387 N N . THR A 1 168 ? 2.181 -8.760 -6.645 1.00 68.31 168 THR A N 1
ATOM 1388 C CA . THR A 1 168 ? 1.142 -9.642 -6.102 1.00 68.31 168 THR A CA 1
ATOM 1389 C C . THR A 1 168 ? 1.492 -10.171 -4.717 1.00 68.31 168 THR A C 1
ATOM 1391 O O . THR A 1 168 ? 0.586 -10.384 -3.923 1.00 68.31 168 THR A O 1
ATOM 1394 N N . THR A 1 169 ? 2.780 -10.350 -4.402 1.00 71.56 169 THR A N 1
ATOM 1395 C CA . THR A 1 169 ? 3.223 -10.936 -3.122 1.00 71.56 169 THR A CA 1
ATOM 1396 C C . THR A 1 169 ? 3.359 -9.896 -2.013 1.00 71.56 169 THR A C 1
ATOM 1398 O O . THR A 1 169 ? 2.994 -10.164 -0.872 1.00 71.56 169 THR A O 1
ATOM 1401 N N . PHE A 1 170 ? 3.906 -8.714 -2.316 1.00 78.50 170 PHE A N 1
ATOM 1402 C CA . PHE A 1 170 ? 4.271 -7.739 -1.278 1.00 78.50 170 PHE A CA 1
ATOM 1403 C C . PHE A 1 170 ? 3.348 -6.530 -1.211 1.00 78.50 170 PHE A C 1
ATOM 1405 O O . PHE A 1 170 ? 3.289 -5.857 -0.184 1.00 78.50 170 PHE A O 1
ATOM 1412 N N . LEU A 1 171 ? 2.621 -6.254 -2.289 1.00 83.38 171 LEU A N 1
ATOM 1413 C CA . LEU A 1 171 ? 1.759 -5.089 -2.408 1.00 83.38 171 LEU A CA 1
ATOM 1414 C C . LEU A 1 171 ? 0.340 -5.550 -2.685 1.00 83.38 171 LEU A C 1
ATOM 1416 O O . LEU A 1 171 ? -0.203 -5.230 -3.725 1.00 83.38 171 LEU A O 1
ATOM 1420 N N . GLU A 1 172 ? -0.264 -6.331 -1.795 1.00 84.44 172 GLU A N 1
ATOM 1421 C CA . GLU A 1 172 ? -1.645 -6.776 -1.956 1.00 84.44 172 GLU A CA 1
ATOM 1422 C C . GLU A 1 172 ? -2.531 -6.435 -0.764 1.00 84.44 172 GLU A C 1
ATOM 1424 O O . GLU A 1 172 ? -2.078 -6.244 0.363 1.00 84.44 172 GLU A O 1
ATOM 1429 N N . TYR A 1 173 ? -3.830 -6.384 -1.035 1.00 88.56 173 TYR A N 1
ATOM 1430 C CA . TYR A 1 173 ? -4.864 -6.158 -0.035 1.00 88.56 173 TYR A CA 1
ATOM 1431 C C . TYR A 1 173 ? -6.010 -7.168 -0.146 1.00 88.56 173 TYR A C 1
ATOM 1433 O O . TYR A 1 173 ? -7.116 -6.915 0.325 1.00 88.56 173 TYR A O 1
ATOM 1441 N N . SER A 1 174 ? -5.747 -8.340 -0.739 1.00 86.00 174 SER A N 1
ATOM 1442 C CA . SER A 1 174 ? -6.717 -9.442 -0.858 1.00 86.00 174 SER A CA 1
ATOM 1443 C C . SER A 1 174 ? -7.217 -9.945 0.503 1.00 86.00 174 SER A C 1
ATOM 1445 O O . SER A 1 174 ? -8.333 -10.456 0.601 1.00 86.00 174 SER A O 1
ATOM 1447 N N . PHE A 1 175 ? -6.414 -9.735 1.553 1.00 85.38 175 PHE A N 1
ATOM 1448 C CA . PHE A 1 175 ? -6.750 -10.027 2.944 1.00 85.38 175 PHE A CA 1
ATOM 1449 C C . PHE A 1 175 ? -7.886 -9.151 3.496 1.00 85.38 175 PHE A C 1
ATOM 1451 O O . PHE A 1 175 ? -8.467 -9.503 4.523 1.00 85.38 175 PHE A O 1
ATOM 1458 N N . LEU A 1 176 ? -8.190 -8.003 2.877 1.00 88.25 176 LEU A N 1
ATOM 1459 C CA . LEU A 1 176 ? -9.289 -7.151 3.324 1.00 88.25 176 LEU A CA 1
ATOM 1460 C C . LEU A 1 176 ? -10.633 -7.881 3.149 1.00 88.25 176 LEU A C 1
ATOM 1462 O O . LEU A 1 176 ? -10.840 -8.540 2.131 1.00 88.25 176 LEU A O 1
ATOM 1466 N N . PRO A 1 177 ? -11.578 -7.744 4.095 1.00 85.62 177 PRO A N 1
ATOM 1467 C CA . PRO A 1 177 ? -12.936 -8.261 3.934 1.00 85.62 177 PRO A CA 1
ATOM 1468 C C . PRO A 1 177 ? -13.665 -7.721 2.700 1.00 85.62 177 PRO A C 1
ATOM 1470 O O . PRO A 1 177 ? -13.414 -6.597 2.267 1.00 85.62 177 PRO A O 1
ATOM 1473 N N . GLU A 1 178 ? -14.656 -8.468 2.201 1.00 82.38 178 GLU A N 1
ATOM 1474 C CA . GLU A 1 178 ? -15.455 -8.095 1.017 1.00 82.38 178 GLU A CA 1
ATOM 1475 C C . GLU A 1 178 ? -16.066 -6.688 1.103 1.00 82.38 178 GLU A C 1
ATOM 1477 O O . GLU A 1 178 ? -16.062 -5.949 0.117 1.00 82.38 178 GLU A O 1
ATOM 1482 N N . LYS A 1 179 ? -16.495 -6.255 2.301 1.00 84.00 179 LYS A N 1
ATOM 1483 C CA . LYS A 1 179 ? -17.043 -4.902 2.525 1.00 84.00 179 LYS A CA 1
ATOM 1484 C C . LYS A 1 179 ? -16.072 -3.768 2.158 1.00 84.00 179 LYS A C 1
ATOM 1486 O O . LYS A 1 179 ? -16.511 -2.645 1.929 1.00 84.00 179 LYS A O 1
ATOM 1491 N N . TYR A 1 180 ? -14.775 -4.071 2.087 1.00 83.12 180 TYR A N 1
ATOM 1492 C CA . TYR A 1 180 ? -13.701 -3.147 1.727 1.00 83.12 180 TYR A CA 1
ATOM 1493 C C . TYR A 1 180 ? -13.095 -3.407 0.344 1.00 83.12 180 TYR A C 1
ATOM 1495 O O . TYR A 1 180 ? -12.301 -2.594 -0.129 1.00 83.12 180 TYR A O 1
ATOM 1503 N N . LYS A 1 181 ? -13.452 -4.503 -0.338 1.00 77.94 181 LYS A N 1
ATOM 1504 C CA . LYS A 1 181 ? -12.945 -4.783 -1.692 1.00 77.94 181 LYS A CA 1
ATOM 1505 C C . LYS A 1 181 ? -13.642 -3.929 -2.753 1.00 77.94 181 LYS A C 1
ATOM 1507 O O . LYS A 1 181 ? -12.960 -3.371 -3.604 1.00 77.94 181 LYS A O 1
ATOM 1512 N N . ASN A 1 182 ? -14.957 -3.743 -2.624 1.00 63.97 182 ASN A N 1
ATOM 1513 C CA . ASN A 1 182 ? -15.821 -3.128 -3.647 1.00 63.97 182 ASN A CA 1
ATOM 1514 C C . ASN A 1 182 ? -16.048 -1.607 -3.499 1.00 63.97 182 ASN A C 1
ATOM 1516 O O . ASN A 1 182 ? -16.865 -1.046 -4.225 1.00 63.97 182 ASN A O 1
ATOM 1520 N N . LYS A 1 183 ? -15.373 -0.954 -2.548 1.00 50.56 183 LYS A N 1
ATOM 1521 C CA . LYS A 1 183 ? -15.392 0.504 -2.331 1.00 50.56 183 LYS A CA 1
ATOM 1522 C C . LYS A 1 183 ? -14.042 1.108 -2.669 1.00 50.56 183 LYS A C 1
ATOM 1524 O O . LYS A 1 183 ? -14.011 2.181 -3.294 1.00 50.56 183 LYS A O 1
#

Secondary structure (DSSP, 8-state):
-TTHHHHHH-SS--HHHHHHHHHHHHHHHHHHHHHHHHHHHHTTSSS--HHHHHHHHHS-HHHHHHHHHHHS-B---GGGHHHHHHHTTHHHHHHHHHHHHHHHHHHHHHHT---TTTS-----TTTTS-SHHHHHHHHHHHHHHHHHHHHHHHTBSS--TTHHHHHHHHS--TTS-HHHH--

Sequence (183 aa):
MKRIVPLLNNTELTEEDIVDSLISLHLILESGMNAFFRELVRDHSFSPDLDIFKHLDSINFIDKTSVFLYTFNFDFKEEDLQEREKYKNLISRLKNFRKMRNLLLHGHAVMRVQNITNNTIKKSEAKKIVDQKTLDEQIYSFKEIVDGMRFYIARLASPRNGSDLLSTTFLEYSFLPEKYKNK

Radius of gyration: 19.07 Å; chains: 1; bounding box: 46×29×66 Å

Foldseek 3Di:
DVLLLVLLPDPDHDLVSLLVNLLVLVVLQLQLLLLLVVVVVVLVDPDDDPVNSVVSSVDRSLVVVVCLVPVFDFQDDPVCPVVCVLLVCLSVLVVVSVVVVVCSVVVVVVQPPPPPPPRDNPRPPVPPDGDPVNSLVSLVSLLSNLVSVLSRLVGGPDVRVCSVVSSPPRRDDPSRDPVSPVD

pLDDT: mean 78.29, std 16.24, range [37.03, 94.81]